Protein AF-A0A1I1WS91-F1 (afdb_monomer)

Structure (mmCIF, N/CA/C/O backbone):
data_AF-A0A1I1WS91-F1
#
_entry.id   AF-A0A1I1WS91-F1
#
loop_
_atom_site.group_PDB
_atom_site.id
_atom_site.type_symbol
_atom_site.label_atom_id
_atom_site.label_alt_id
_atom_site.label_comp_id
_atom_site.label_asym_id
_atom_site.label_entity_id
_atom_site.label_seq_id
_atom_site.pdbx_PDB_ins_code
_atom_site.Cartn_x
_atom_site.Cartn_y
_atom_site.Cartn_z
_atom_site.occupancy
_atom_site.B_iso_or_equiv
_atom_site.auth_seq_id
_atom_site.auth_comp_id
_atom_site.auth_asym_id
_atom_site.auth_atom_id
_atom_site.pdbx_PDB_model_num
ATOM 1 N N . MET A 1 1 ? -14.275 13.952 -35.391 1.00 37.28 1 MET A N 1
ATOM 2 C CA . MET A 1 1 ? -15.333 12.999 -35.794 1.00 37.28 1 MET A CA 1
ATOM 3 C C . MET A 1 1 ? -15.591 12.068 -34.617 1.00 37.28 1 MET A C 1
ATOM 5 O O . MET A 1 1 ? -14.635 11.574 -34.036 1.00 37.28 1 MET A O 1
ATOM 9 N N . ARG A 1 2 ? -16.852 11.951 -34.186 1.00 39.66 2 ARG A N 1
ATOM 10 C CA . ARG A 1 2 ? -17.300 11.117 -33.059 1.00 39.66 2 ARG A CA 1
ATOM 11 C C . ARG A 1 2 ? -17.433 9.670 -33.527 1.00 39.66 2 ARG A C 1
ATOM 13 O O . ARG A 1 2 ? -18.249 9.445 -34.410 1.00 39.66 2 ARG A O 1
ATOM 20 N N . ASN A 1 3 ? -16.773 8.724 -32.861 1.00 38.94 3 ASN A N 1
ATOM 21 C CA . ASN A 1 3 ? -17.152 7.312 -32.937 1.00 38.94 3 ASN A CA 1
ATOM 22 C C . ASN A 1 3 ? -17.582 6.835 -31.545 1.00 38.94 3 ASN A C 1
ATOM 24 O O . ASN A 1 3 ? -16.764 6.555 -30.675 1.00 38.94 3 ASN A O 1
ATOM 28 N N . LEU A 1 4 ? -18.903 6.806 -31.350 1.00 50.66 4 LEU A N 1
ATOM 29 C CA . LEU A 1 4 ? -19.580 6.052 -30.302 1.00 50.66 4 LEU A CA 1
ATOM 30 C C . LEU A 1 4 ? -19.495 4.564 -30.644 1.00 50.66 4 LEU A C 1
ATOM 32 O O . LEU A 1 4 ? -19.979 4.177 -31.703 1.00 50.66 4 LEU A O 1
ATOM 36 N N . ILE A 1 5 ? -19.018 3.733 -29.718 1.00 45.22 5 ILE A N 1
ATOM 37 C CA . ILE A 1 5 ? -19.456 2.336 -29.640 1.00 45.22 5 ILE A CA 1
ATOM 38 C C . ILE A 1 5 ? -19.691 2.009 -28.161 1.00 45.22 5 ILE A C 1
ATOM 40 O O . ILE A 1 5 ? -18.764 1.872 -27.369 1.00 45.22 5 ILE A O 1
ATOM 44 N N . ARG A 1 6 ? -20.970 1.939 -27.790 1.00 41.31 6 ARG A N 1
ATOM 45 C CA . ARG A 1 6 ? -21.464 1.354 -26.540 1.00 41.31 6 ARG A CA 1
ATOM 46 C C . ARG A 1 6 ? -21.734 -0.118 -26.852 1.00 41.31 6 ARG A C 1
ATOM 48 O O . ARG A 1 6 ? -22.571 -0.385 -27.709 1.00 41.31 6 ARG A O 1
ATOM 55 N N . VAL A 1 7 ? -21.057 -1.048 -26.181 1.00 40.59 7 VAL A N 1
ATOM 56 C CA . VAL A 1 7 ? -21.370 -2.485 -26.266 1.00 40.59 7 VAL A CA 1
ATOM 57 C C . VAL A 1 7 ? -21.825 -2.965 -24.889 1.00 40.59 7 VAL A C 1
ATOM 59 O O . VAL A 1 7 ? -21.047 -3.060 -23.946 1.00 40.59 7 VAL A O 1
ATOM 62 N N . ALA A 1 8 ? -23.140 -3.165 -24.807 1.00 38.50 8 ALA A N 1
ATOM 63 C CA . ALA A 1 8 ? -23.869 -4.086 -23.933 1.00 38.50 8 ALA A CA 1
ATOM 64 C C . ALA A 1 8 ? -23.269 -5.508 -24.064 1.00 38.50 8 ALA A C 1
ATOM 66 O O . ALA A 1 8 ? -22.707 -5.815 -25.101 1.00 38.50 8 ALA A O 1
ATOM 67 N N . SER A 1 9 ? -23.346 -6.491 -23.180 1.00 38.22 9 SER A N 1
ATOM 68 C CA . SER A 1 9 ? -24.203 -6.816 -22.051 1.00 38.22 9 SER A CA 1
ATOM 69 C C . SER A 1 9 ? -23.654 -8.139 -21.477 1.00 38.22 9 SER A C 1
ATOM 71 O O . SER A 1 9 ? -22.979 -8.880 -22.186 1.00 38.22 9 SER A O 1
ATOM 73 N N . THR A 1 10 ? -23.960 -8.411 -20.208 1.00 47.41 10 THR A N 1
ATOM 74 C CA . THR A 1 10 ? -24.119 -9.735 -19.565 1.00 47.41 10 THR A CA 1
ATOM 75 C C . THR A 1 10 ? -23.321 -10.942 -20.098 1.00 47.41 10 THR A C 1
ATOM 77 O O . THR A 1 10 ? -23.668 -11.530 -21.116 1.00 47.41 10 THR A O 1
ATOM 80 N N . VAL A 1 11 ? -22.391 -11.451 -19.281 1.00 42.62 11 VAL A N 1
ATOM 81 C CA . VAL A 1 11 ? -22.045 -12.885 -19.267 1.00 42.62 11 VAL A CA 1
ATOM 82 C C . VAL A 1 11 ? -22.283 -13.415 -17.856 1.00 42.62 11 VAL A C 1
ATOM 84 O O . VAL A 1 11 ? -21.431 -13.358 -16.974 1.00 42.62 11 VAL A O 1
ATOM 87 N N . THR A 1 12 ? -23.509 -13.880 -17.636 1.00 58.47 12 THR A N 1
ATOM 88 C CA . THR A 1 12 ? -23.800 -14.955 -16.683 1.00 58.47 12 THR A CA 1
ATOM 89 C C . THR A 1 12 ? -23.422 -16.262 -17.374 1.00 58.47 12 THR A C 1
ATOM 91 O O . THR A 1 12 ? -23.677 -16.353 -18.565 1.00 58.47 12 THR A O 1
ATOM 94 N N . ILE A 1 13 ? -22.823 -17.216 -16.653 1.00 42.72 13 ILE A N 1
ATOM 95 C CA . ILE A 1 13 ? -22.721 -18.684 -16.864 1.00 42.72 13 ILE A CA 1
ATOM 96 C C . ILE A 1 13 ? -21.483 -19.073 -16.029 1.00 42.72 13 ILE A C 1
ATOM 98 O O . ILE A 1 13 ? -20.394 -18.558 -16.245 1.00 42.72 13 ILE A O 1
ATOM 102 N N . GLY A 1 14 ? -21.613 -19.803 -14.923 1.00 36.91 14 GLY A N 1
ATOM 103 C CA . GLY A 1 14 ? -22.136 -21.167 -14.900 1.00 36.91 14 GLY A CA 1
ATOM 104 C C . GLY A 1 14 ? -20.958 -22.104 -15.173 1.00 36.91 14 GLY A C 1
ATOM 105 O O . GLY A 1 14 ? -20.348 -22.033 -16.230 1.00 36.91 14 GLY A O 1
ATOM 106 N N . GLY A 1 15 ? -20.566 -22.890 -14.171 1.00 46.91 15 GLY A N 1
ATOM 107 C CA . GLY A 1 15 ? -19.272 -23.566 -14.139 1.00 46.91 15 GLY A CA 1
ATOM 108 C C . GLY A 1 15 ? -18.969 -24.489 -15.322 1.00 46.91 15 GLY A C 1
ATOM 109 O O . GLY A 1 15 ? -19.842 -25.172 -15.845 1.00 46.91 15 GLY A O 1
ATOM 110 N N . ALA A 1 16 ? -17.683 -24.567 -15.654 1.00 39.72 16 ALA A N 1
ATOM 111 C CA . ALA A 1 16 ? -17.059 -25.727 -16.274 1.00 39.72 16 ALA A CA 1
ATOM 112 C C . ALA A 1 16 ? -15.571 -25.719 -15.900 1.00 39.72 16 ALA A C 1
ATOM 114 O O . ALA A 1 16 ? -14.810 -24.836 -16.293 1.00 39.72 16 ALA A O 1
ATOM 115 N N . LEU A 1 17 ? -15.178 -26.694 -15.083 1.00 46.12 17 LEU A N 1
ATOM 116 C CA . LEU A 1 17 ? -13.791 -27.029 -14.795 1.00 46.12 17 LEU A CA 1
ATOM 117 C C . LEU A 1 17 ? -13.178 -27.652 -16.059 1.00 46.12 17 LEU A C 1
ATOM 119 O O . LEU A 1 17 ? -13.573 -28.746 -16.453 1.00 46.12 17 LEU A O 1
ATOM 123 N N . LEU A 1 18 ? -12.209 -26.971 -16.672 1.00 47.38 18 LEU A N 1
ATOM 124 C CA . LEU A 1 18 ? -11.358 -27.519 -17.729 1.00 47.38 18 LEU A CA 1
ATOM 125 C C . LEU A 1 18 ? -9.895 -27.362 -17.305 1.00 47.38 18 LEU A C 1
ATOM 127 O O . LEU A 1 18 ? -9.363 -26.257 -17.212 1.00 47.38 18 LEU A O 1
ATOM 131 N N . LEU A 1 19 ? -9.271 -28.499 -16.998 1.00 53.41 19 LEU A N 1
ATOM 132 C CA . LEU A 1 19 ? -7.840 -28.626 -16.753 1.00 53.41 19 LEU A CA 1
ATOM 133 C C . LEU A 1 19 ? -7.058 -28.329 -18.040 1.00 53.41 19 LEU A C 1
ATOM 135 O O . LEU A 1 19 ? -7.304 -28.959 -19.064 1.00 53.41 19 LEU A O 1
ATOM 139 N N . GLY A 1 20 ? -6.069 -27.436 -17.947 1.00 44.62 20 GLY A N 1
ATOM 140 C CA . GLY A 1 20 ? -5.028 -27.268 -18.966 1.00 44.62 20 GLY A CA 1
ATOM 141 C C . GLY A 1 20 ? -5.110 -25.969 -19.764 1.00 44.62 20 GLY A C 1
ATOM 142 O O . GLY A 1 20 ? -5.352 -25.991 -20.963 1.00 44.62 20 GLY A O 1
ATOM 143 N N . VAL A 1 21 ? -4.838 -24.834 -19.120 1.00 43.81 21 VAL A N 1
ATOM 144 C CA . VAL A 1 21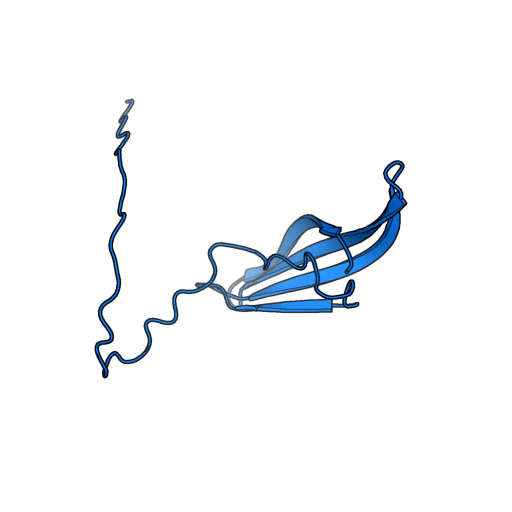 ? -4.469 -23.596 -19.816 1.00 43.81 21 VAL A CA 1
ATOM 145 C C . VAL A 1 21 ? -3.236 -23.065 -19.105 1.00 43.81 21 VAL A C 1
ATOM 147 O O . VAL A 1 21 ? -3.287 -22.772 -17.911 1.00 43.81 21 VAL A O 1
ATOM 150 N N . THR A 1 22 ? -2.112 -22.995 -19.819 1.00 38.84 22 THR A N 1
ATOM 151 C CA . THR A 1 22 ? -0.961 -22.166 -19.446 1.00 38.84 22 THR A CA 1
ATOM 152 C C . THR A 1 22 ? -1.508 -20.813 -19.024 1.00 38.84 22 THR A C 1
ATOM 154 O O . THR A 1 22 ? -2.054 -20.104 -19.868 1.00 38.84 22 THR A O 1
ATOM 157 N N . GLY A 1 23 ? -1.481 -20.536 -17.718 1.00 40.97 23 GLY A N 1
ATOM 158 C CA . GLY A 1 23 ? -2.230 -19.441 -17.121 1.00 40.97 23 GLY A CA 1
ATOM 159 C C . GLY A 1 23 ? -2.040 -18.169 -17.928 1.00 40.97 23 GLY A C 1
ATOM 160 O O . GLY A 1 23 ? -0.933 -17.641 -18.004 1.00 40.97 23 GLY A O 1
ATOM 161 N N . VAL A 1 24 ? -3.117 -17.682 -18.545 1.00 46.72 24 VAL A N 1
ATOM 162 C CA . VAL A 1 24 ? -3.178 -16.275 -18.914 1.00 46.72 24 VAL A CA 1
ATOM 163 C C . VAL A 1 24 ? -3.035 -15.537 -17.594 1.00 46.7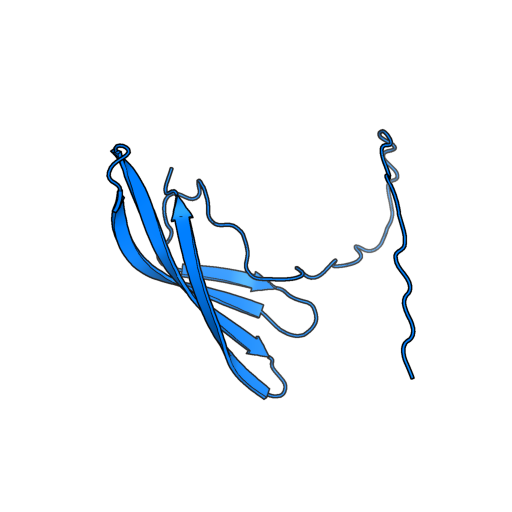2 24 VAL A C 1
ATOM 165 O O . VAL A 1 24 ? -3.944 -15.538 -16.765 1.00 46.72 24 VAL A O 1
ATOM 168 N N . ALA A 1 25 ? -1.836 -15.016 -17.337 1.00 45.53 25 ALA A N 1
ATOM 169 C CA . ALA A 1 25 ? -1.600 -14.082 -16.258 1.00 45.53 25 ALA A CA 1
ATOM 170 C C . ALA A 1 25 ? -2.410 -12.835 -16.613 1.00 45.53 25 ALA A C 1
ATOM 172 O O . ALA A 1 25 ? -1.908 -11.910 -17.248 1.00 45.53 25 ALA A O 1
ATOM 173 N N . SER A 1 26 ? -3.704 -12.867 -16.295 1.00 51.75 26 SER A N 1
ATOM 174 C CA . SER A 1 26 ? -4.591 -11.723 -16.390 1.00 51.75 26 SER A CA 1
ATOM 175 C C . SER A 1 26 ? -4.047 -10.714 -15.403 1.00 51.75 26 SER A C 1
ATOM 177 O O . SER A 1 26 ? -4.240 -10.827 -14.192 1.00 51.75 2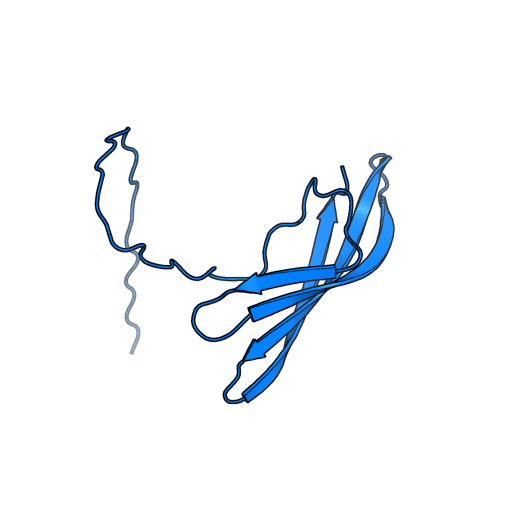6 SER A O 1
ATOM 179 N N . ALA A 1 27 ? -3.244 -9.797 -15.915 1.00 55.28 27 ALA A N 1
ATOM 180 C CA . ALA A 1 27 ? -2.659 -8.776 -15.092 1.00 55.28 27 ALA A CA 1
ATOM 181 C C . ALA A 1 27 ? -3.779 -7.888 -14.541 1.00 55.28 27 ALA A C 1
ATOM 183 O O . ALA A 1 27 ? -4.768 -7.621 -15.224 1.00 55.28 27 ALA A O 1
ATOM 184 N N . ALA A 1 28 ? -3.640 -7.457 -13.289 1.00 61.72 28 ALA A N 1
ATOM 185 C CA . ALA A 1 28 ? -4.663 -6.647 -12.654 1.00 61.72 28 ALA A CA 1
ATOM 186 C C . ALA A 1 28 ? -4.825 -5.306 -13.391 1.00 61.72 28 ALA A C 1
ATOM 188 O O . ALA A 1 28 ? -3.839 -4.609 -13.636 1.00 61.72 28 ALA A O 1
ATOM 189 N N . ASP A 1 29 ? -6.072 -4.916 -13.658 1.00 70.44 29 ASP A N 1
ATOM 190 C CA . ASP A 1 29 ? -6.452 -3.628 -14.267 1.00 70.44 29 ASP A CA 1
ATOM 191 C C . ASP A 1 29 ? -6.349 -2.448 -13.266 1.00 70.44 29 ASP A C 1
ATOM 193 O O . ASP A 1 29 ? -7.035 -1.434 -13.374 1.00 70.44 29 ASP A O 1
ATOM 197 N N . GLY A 1 30 ? -5.525 -2.585 -12.219 1.00 84.75 30 GLY A N 1
ATOM 198 C CA . GLY A 1 30 ? -5.398 -1.581 -11.167 1.00 84.75 30 GLY A CA 1
ATOM 199 C C . GLY A 1 30 ? -4.777 -2.077 -9.855 1.00 84.75 30 GLY A C 1
ATOM 200 O O . GLY A 1 30 ? -4.354 -3.234 -9.741 1.00 84.75 30 GLY A O 1
ATOM 201 N N . PRO A 1 31 ? -4.716 -1.193 -8.842 1.00 88.06 31 PRO A N 1
ATOM 202 C CA . PRO A 1 31 ? -4.312 -1.561 -7.490 1.00 88.06 31 PRO A CA 1
ATOM 203 C C . PRO A 1 31 ? -5.301 -2.555 -6.873 1.00 88.06 31 PRO A C 1
ATOM 205 O O . PRO A 1 31 ? -6.511 -2.477 -7.097 1.00 88.06 31 PRO A O 1
ATOM 208 N N . ALA A 1 32 ? -4.793 -3.479 -6.067 1.00 91.75 32 ALA A N 1
ATOM 209 C CA . ALA A 1 32 ? -5.618 -4.456 -5.378 1.00 91.75 32 ALA A CA 1
ATOM 210 C C . ALA A 1 32 ? -6.520 -3.817 -4.312 1.00 91.75 32 ALA A C 1
ATOM 212 O O . ALA A 1 32 ? -6.138 -2.894 -3.585 1.00 91.75 32 ALA A O 1
ATOM 213 N N . ASN A 1 33 ? -7.715 -4.387 -4.160 1.00 92.62 33 ASN A N 1
ATOM 214 C CA . ASN A 1 33 ? -8.625 -4.026 -3.083 1.00 92.62 33 ASN A CA 1
ATOM 215 C C . ASN A 1 33 ? -8.145 -4.637 -1.754 1.00 92.62 33 ASN A C 1
ATOM 217 O O . ASN A 1 33 ? -8.124 -5.859 -1.604 1.00 92.62 33 ASN A O 1
ATOM 221 N N . LEU A 1 34 ? -7.778 -3.788 -0.787 1.00 92.81 34 LEU A N 1
ATOM 222 C CA . LEU A 1 34 ? -7.278 -4.213 0.532 1.00 92.81 34 LEU A CA 1
ATOM 223 C C . LEU A 1 34 ? -8.368 -4.257 1.610 1.00 92.81 34 LEU A C 1
ATOM 225 O O . LEU A 1 34 ? -8.067 -4.465 2.787 1.00 92.81 34 LEU A O 1
ATOM 229 N N . THR A 1 35 ? -9.630 -4.060 1.229 1.00 93.06 35 THR A N 1
ATOM 230 C CA . THR A 1 35 ? -10.757 -4.147 2.159 1.00 93.06 35 THR A CA 1
ATOM 231 C C . THR A 1 35 ? -10.779 -5.524 2.824 1.00 93.06 35 THR A C 1
ATOM 233 O O . THR A 1 35 ? -10.807 -6.546 2.143 1.00 93.06 35 THR A O 1
ATOM 236 N N . GLY A 1 36 ? -10.754 -5.556 4.156 1.00 90.00 36 GLY A N 1
ATOM 237 C CA . GLY A 1 36 ? -10.759 -6.801 4.933 1.00 90.00 36 GLY A CA 1
ATOM 238 C C . GLY A 1 36 ? -9.418 -7.494 5.101 1.00 90.00 36 GLY A C 1
ATOM 239 O O . GLY A 1 36 ? -9.384 -8.661 5.473 1.00 90.00 36 GLY A O 1
ATOM 240 N N . LYS A 1 37 ? -8.310 -6.802 4.826 1.00 89.00 37 LYS A N 1
ATOM 241 C CA . LYS A 1 37 ? -6.951 -7.346 4.988 1.00 89.00 37 LYS A CA 1
ATOM 242 C C . LYS A 1 37 ? -6.247 -6.902 6.279 1.00 89.00 37 LYS A C 1
ATOM 244 O O . LYS A 1 37 ? -5.026 -6.978 6.342 1.00 89.00 37 LYS A O 1
ATOM 249 N N . GLY A 1 38 ? -6.965 -6.386 7.277 1.00 90.94 38 GLY A N 1
ATOM 250 C CA . GLY A 1 38 ? -6.361 -5.901 8.526 1.00 90.94 38 GLY A CA 1
ATOM 251 C C . GLY A 1 38 ? -5.546 -4.613 8.397 1.00 90.94 38 GLY A C 1
ATOM 252 O O . GLY A 1 38 ? -4.788 -4.281 9.301 1.00 90.94 38 GLY A O 1
ATOM 253 N N . CYS A 1 39 ? -5.692 -3.882 7.288 1.00 92.62 39 CYS A N 1
ATOM 254 C CA . CYS A 1 39 ? -4.868 -2.722 6.944 1.00 92.62 39 CYS A CA 1
ATOM 255 C C . CYS A 1 39 ? -3.356 -2.995 7.018 1.00 92.62 39 CYS A C 1
ATOM 257 O O . CYS A 1 39 ? -2.665 -2.466 7.892 1.00 92.62 39 CYS A O 1
ATOM 259 N N . PRO A 1 40 ? -2.817 -3.799 6.082 1.00 94.50 40 PRO A N 1
ATOM 260 C CA . PRO A 1 40 ? -1.389 -4.076 6.040 1.00 94.50 40 PRO A CA 1
ATOM 261 C C . PRO A 1 40 ? -0.602 -2.790 5.772 1.00 94.50 40 PRO A C 1
ATOM 263 O O . PRO A 1 40 ? -1.061 -1.927 5.022 1.00 94.50 40 PRO A O 1
ATOM 266 N N . SER A 1 41 ? 0.606 -2.676 6.327 1.00 95.00 41 SER A N 1
ATOM 267 C CA . SER A 1 41 ? 1.457 -1.490 6.143 1.00 95.00 41 SER A CA 1
ATOM 268 C C . SER A 1 41 ? 1.847 -1.256 4.680 1.00 95.00 41 SER A C 1
ATOM 270 O O . SER A 1 41 ? 2.024 -0.118 4.250 1.00 95.00 41 SER A O 1
ATOM 272 N N . SER A 1 42 ? 1.964 -2.324 3.889 1.00 94.31 42 SER A N 1
ATOM 273 C CA . SER A 1 42 ? 2.171 -2.235 2.447 1.00 94.31 42 SER A CA 1
ATOM 274 C C . SER A 1 42 ? 1.639 -3.479 1.740 1.00 94.31 42 SER A C 1
ATOM 276 O O . SER A 1 42 ? 1.563 -4.556 2.331 1.00 94.31 42 SER A O 1
ATOM 278 N N . TYR A 1 43 ? 1.263 -3.323 0.476 1.00 94.88 43 TYR A N 1
ATOM 279 C CA . TYR A 1 43 ? 0.826 -4.402 -0.395 1.00 94.88 43 TYR A CA 1
ATOM 280 C C . TYR A 1 43 ? 1.271 -4.121 -1.829 1.00 94.88 43 TYR A C 1
ATOM 282 O O . TYR A 1 43 ? 1.231 -2.972 -2.268 1.00 94.88 43 TYR A O 1
ATOM 290 N N . THR A 1 44 ? 1.658 -5.161 -2.563 1.00 94.56 44 THR A N 1
ATOM 291 C CA . THR A 1 44 ? 2.042 -5.044 -3.972 1.00 94.56 44 THR A CA 1
ATOM 292 C C . THR A 1 44 ? 1.308 -6.088 -4.800 1.00 94.56 44 THR A C 1
ATOM 294 O O . THR 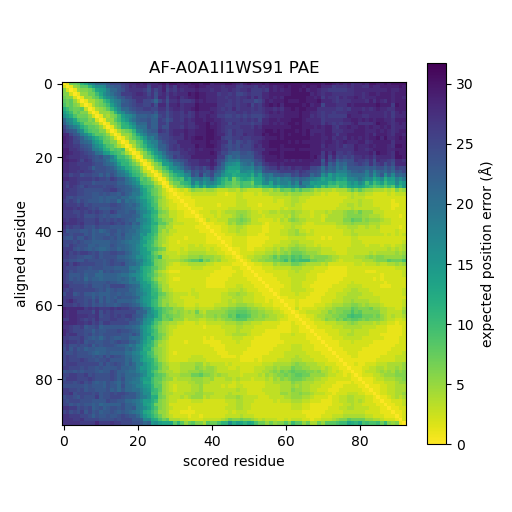A 1 44 ? 1.300 -7.261 -4.428 1.00 94.56 44 THR A O 1
ATOM 297 N N . ASN A 1 45 ? 0.742 -5.684 -5.938 1.00 93.12 45 ASN A N 1
ATOM 298 C CA . ASN A 1 45 ? 0.217 -6.602 -6.949 1.00 93.12 45 ASN A CA 1
ATOM 299 C C . ASN A 1 45 ? 0.794 -6.329 -8.336 1.00 93.12 45 ASN A C 1
ATOM 301 O O . ASN A 1 45 ? 1.056 -5.186 -8.708 1.00 93.12 45 ASN A O 1
ATOM 305 N N . SER A 1 46 ? 0.943 -7.397 -9.114 1.00 90.56 46 SER A N 1
ATOM 306 C CA . SER A 1 46 ? 1.367 -7.333 -10.511 1.00 90.56 46 SER A CA 1
ATOM 307 C C . SER A 1 46 ? 0.251 -6.802 -11.417 1.00 90.56 46 SER A C 1
ATOM 309 O O . SER A 1 46 ? -0.933 -7.071 -11.195 1.00 90.56 46 SER A O 1
ATOM 311 N N . ALA A 1 47 ? 0.646 -6.067 -12.453 1.00 88.44 47 ALA A N 1
ATOM 312 C CA . ALA A 1 47 ? -0.208 -5.518 -13.505 1.00 88.44 47 ALA A CA 1
ATOM 313 C C . ALA A 1 47 ? 0.512 -5.623 -14.865 1.00 88.44 47 ALA A C 1
ATOM 315 O O . ALA A 1 47 ? 1.698 -5.945 -14.909 1.00 88.44 47 ALA A O 1
ATOM 316 N N . SER A 1 48 ? -0.184 -5.367 -15.981 1.00 82.75 48 SER A N 1
ATOM 317 C CA . SER A 1 48 ? 0.282 -5.783 -17.325 1.00 82.75 48 SER A CA 1
ATOM 318 C C . SER A 1 48 ? 1.633 -5.190 -17.709 1.00 82.75 48 SER A C 1
ATOM 320 O O . SER A 1 48 ? 2.405 -5.811 -18.428 1.00 82.75 48 SER A O 1
ATOM 322 N N . TYR A 1 49 ? 1.922 -3.993 -17.207 1.00 85.56 49 TYR A N 1
ATOM 323 C CA . TYR A 1 49 ? 3.111 -3.220 -17.558 1.00 85.56 49 TYR A CA 1
ATOM 324 C C . TYR A 1 49 ? 3.946 -2.854 -16.330 1.00 85.56 49 TYR A C 1
ATOM 326 O O . TYR A 1 49 ? 4.698 -1.883 -16.362 1.00 85.56 49 TYR A O 1
ATOM 334 N N . GLY A 1 50 ? 3.770 -3.563 -15.213 1.00 90.44 50 GLY A N 1
ATOM 335 C CA . GLY A 1 50 ? 4.434 -3.192 -13.971 1.00 90.44 50 GLY A CA 1
ATOM 336 C C . GLY A 1 50 ? 3.801 -3.788 -12.725 1.00 90.44 50 GLY A C 1
ATOM 337 O O . GLY A 1 50 ? 3.318 -4.919 -12.702 1.00 90.44 50 GLY A O 1
ATOM 338 N N . SER A 1 51 ? 3.834 -3.032 -11.637 1.00 92.56 51 SER A N 1
ATOM 339 C CA . SER A 1 51 ? 3.235 -3.436 -10.365 1.00 92.56 51 SER A CA 1
ATOM 340 C C . SER A 1 51 ? 2.673 -2.231 -9.630 1.00 92.56 51 SER A C 1
ATOM 342 O O . SER A 1 51 ? 3.278 -1.163 -9.630 1.00 92.56 51 SER A O 1
ATOM 344 N N . TYR A 1 52 ? 1.534 -2.395 -8.971 1.00 93.56 52 TYR A N 1
ATOM 345 C CA . TYR A 1 52 ? 1.017 -1.395 -8.047 1.00 93.56 52 TYR A CA 1
ATOM 346 C C . TYR A 1 52 ? 1.563 -1.675 -6.659 1.00 93.56 52 TYR A C 1
ATOM 348 O O . TYR A 1 52 ? 1.372 -2.767 -6.130 1.00 93.56 52 TYR A O 1
ATOM 356 N N . LYS A 1 53 ? 2.220 -0.682 -6.066 1.00 94.94 53 LYS A N 1
ATOM 357 C CA . LYS A 1 53 ? 2.622 -0.671 -4.662 1.00 94.94 53 LYS A CA 1
ATOM 358 C C . LYS A 1 53 ? 1.689 0.255 -3.894 1.00 94.94 53 LYS A C 1
ATOM 360 O O . LYS A 1 53 ? 1.571 1.434 -4.212 1.00 94.94 53 LYS A O 1
ATOM 365 N N . GLN A 1 54 ? 1.054 -0.279 -2.866 1.00 96.00 54 GLN A N 1
ATOM 366 C CA . GLN A 1 54 ? 0.156 0.424 -1.960 1.00 96.00 54 GLN A CA 1
ATOM 367 C C . GLN A 1 54 ? 0.832 0.509 -0.594 1.00 96.00 54 GLN A C 1
ATOM 369 O O . GLN A 1 54 ? 1.257 -0.509 -0.048 1.00 96.00 54 GLN A O 1
ATOM 374 N N . THR A 1 55 ? 0.964 1.712 -0.040 1.00 96.50 55 THR A N 1
ATOM 375 C CA . THR A 1 55 ? 1.615 1.947 1.260 1.00 96.50 55 THR A CA 1
ATOM 376 C C . THR A 1 55 ? 0.657 2.676 2.185 1.00 96.50 55 THR A C 1
ATOM 378 O O . THR A 1 55 ? 0.160 3.751 1.845 1.00 96.50 55 THR A O 1
ATOM 381 N N . LEU A 1 56 ? 0.390 2.084 3.347 1.00 95.50 56 LEU A N 1
ATOM 382 C CA . LEU A 1 56 ? -0.485 2.657 4.358 1.00 95.50 56 LEU A CA 1
ATOM 383 C C . LEU A 1 56 ? 0.132 3.956 4.875 1.00 95.50 56 LEU A C 1
ATOM 385 O O . LEU A 1 56 ? 1.248 3.968 5.387 1.00 95.50 56 LEU A O 1
ATOM 389 N N . THR A 1 57 ? -0.599 5.051 4.726 1.00 96.38 57 THR A N 1
ATOM 390 C CA . THR A 1 57 ? -0.187 6.378 5.191 1.00 96.38 57 THR A CA 1
ATOM 391 C C . THR A 1 57 ? -0.752 6.667 6.577 1.00 96.38 57 THR A C 1
ATOM 393 O O . THR A 1 57 ? -0.059 7.222 7.424 1.00 96.38 57 THR A O 1
ATOM 396 N N . ARG A 1 58 ? -2.004 6.273 6.835 1.00 93.12 58 ARG A N 1
ATOM 397 C CA . ARG A 1 58 ? -2.644 6.414 8.150 1.00 93.12 58 ARG A CA 1
ATOM 398 C C . ARG A 1 58 ? -3.812 5.451 8.306 1.00 93.12 58 ARG A C 1
ATOM 400 O O . ARG A 1 58 ? -4.416 5.051 7.315 1.00 93.12 58 ARG A O 1
ATOM 407 N N . THR A 1 59 ? -4.171 5.146 9.552 1.00 94.81 59 THR A N 1
ATOM 408 C CA . THR A 1 59 ? -5.440 4.481 9.887 1.00 94.81 59 THR A CA 1
ATOM 409 C C . THR A 1 59 ? -6.303 5.373 10.756 1.00 94.81 59 THR A C 1
ATOM 411 O O . THR A 1 59 ? -5.773 6.080 11.610 1.00 94.81 59 THR A O 1
ATOM 414 N N . PHE A 1 60 ? -7.618 5.295 10.590 1.00 92.25 60 PHE A N 1
ATOM 415 C CA . PHE A 1 60 ? -8.576 6.069 11.373 1.00 92.25 60 PHE A CA 1
ATOM 416 C C . PHE A 1 60 ? -9.879 5.292 11.588 1.00 92.25 60 PHE A C 1
ATOM 418 O O . PHE A 1 60 ? -10.162 4.327 10.879 1.00 92.25 60 PHE A O 1
ATOM 425 N N . ILE A 1 61 ? -10.660 5.701 12.589 1.00 93.94 61 ILE A N 1
ATOM 426 C CA . ILE A 1 61 ? -12.028 5.219 12.804 1.00 93.94 61 ILE A CA 1
ATOM 427 C C . ILE A 1 61 ? -12.974 6.261 12.213 1.00 93.94 61 ILE A C 1
ATOM 429 O O . ILE A 1 61 ? -12.925 7.426 12.604 1.00 93.94 61 ILE A O 1
ATOM 433 N N . ALA A 1 62 ? -13.798 5.866 11.246 1.00 90.94 62 ALA A N 1
ATOM 434 C CA . ALA A 1 62 ? -14.786 6.766 10.660 1.00 90.94 62 ALA A CA 1
ATOM 435 C C . ALA A 1 62 ? -16.010 6.913 11.582 1.00 90.94 62 ALA A C 1
ATOM 437 O O . ALA A 1 62 ? -16.211 6.122 12.502 1.00 90.94 62 ALA A O 1
ATOM 438 N N . GLY A 1 63 ? -16.878 7.895 11.310 1.00 90.56 63 GLY A N 1
ATOM 439 C CA . GLY A 1 63 ? -18.073 8.166 12.129 1.00 90.56 63 GLY A CA 1
ATOM 440 C C . GLY A 1 63 ? -19.071 7.001 12.233 1.00 90.56 63 GLY A C 1
ATOM 441 O O . GLY A 1 63 ? -19.916 6.994 13.11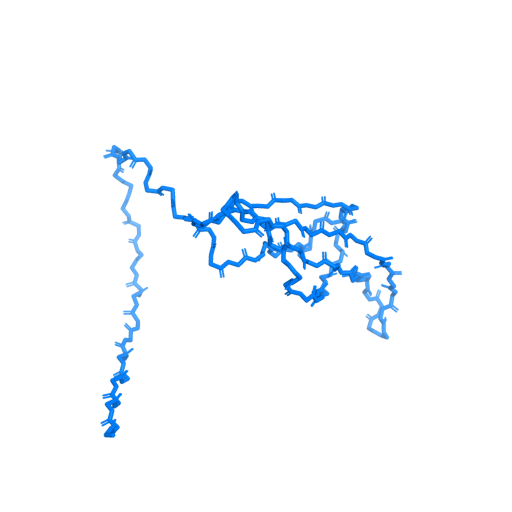7 1.00 90.56 63 GLY A O 1
ATOM 442 N N . ASN A 1 64 ? -18.948 5.990 11.369 1.00 90.44 64 ASN A N 1
ATOM 443 C CA . ASN A 1 64 ? -19.709 4.738 11.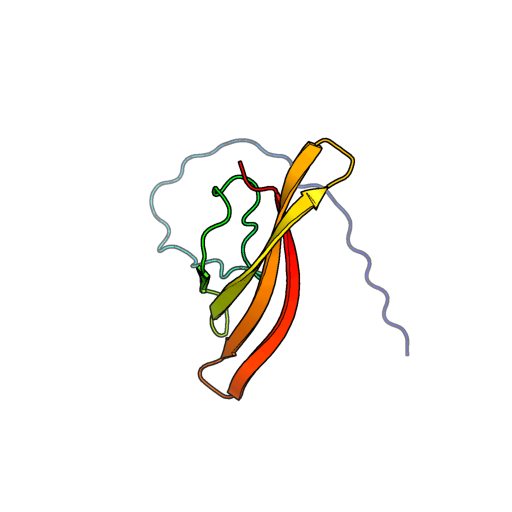430 1.00 90.44 64 ASN A CA 1
ATOM 444 C C . ASN A 1 64 ? -19.079 3.667 12.348 1.00 90.44 64 ASN A C 1
ATOM 446 O O . ASN A 1 64 ? -19.551 2.533 12.365 1.00 90.44 64 ASN A O 1
ATOM 450 N N . GLY A 1 65 ? -18.008 3.994 13.079 1.00 91.19 65 GLY A N 1
ATOM 451 C CA . GLY A 1 65 ? -17.322 3.093 14.009 1.00 91.19 65 GLY A CA 1
ATOM 452 C C . GLY A 1 65 ? -16.381 2.080 13.350 1.00 91.19 65 GLY A C 1
ATOM 453 O O . GLY A 1 65 ? -15.741 1.300 14.052 1.00 91.19 65 GLY A O 1
ATOM 454 N N . PHE A 1 66 ? -16.254 2.077 12.019 1.00 93.25 66 PHE A N 1
ATOM 455 C CA . PHE A 1 66 ? -15.362 1.155 11.318 1.00 93.25 66 PHE A CA 1
ATOM 456 C C . PHE A 1 66 ? -13.961 1.739 11.135 1.00 93.25 66 PHE A C 1
ATOM 458 O O . PHE A 1 66 ? -13.789 2.944 10.943 1.00 93.25 66 PHE A O 1
ATOM 465 N N . ARG A 1 67 ? -12.954 0.861 11.167 1.00 94.12 67 ARG A N 1
ATOM 466 C CA . ARG A 1 67 ? -11.554 1.219 10.938 1.00 94.12 67 ARG A CA 1
ATOM 467 C C . ARG A 1 67 ? -11.235 1.229 9.445 1.00 94.12 67 ARG A C 1
ATOM 469 O O . ARG A 1 67 ? -11.537 0.265 8.745 1.00 94.12 67 ARG A O 1
ATOM 476 N N . TYR A 1 68 ? -10.570 2.280 8.986 1.00 94.75 68 TYR A N 1
ATOM 477 C CA . TYR A 1 68 ? -10.104 2.456 7.612 1.00 94.75 68 TYR A CA 1
ATOM 478 C C . TYR A 1 68 ? -8.609 2.762 7.582 1.00 94.75 68 TYR A C 1
ATOM 480 O O . TYR A 1 68 ? -8.034 3.242 8.565 1.00 94.75 68 TYR A O 1
ATOM 488 N N . GLY A 1 69 ? -7.983 2.461 6.449 1.00 95.88 69 GLY A N 1
ATOM 489 C CA . GLY A 1 69 ? -6.615 2.825 6.121 1.00 95.88 69 GLY A CA 1
ATOM 490 C C . GLY A 1 69 ? -6.574 3.618 4.821 1.00 95.88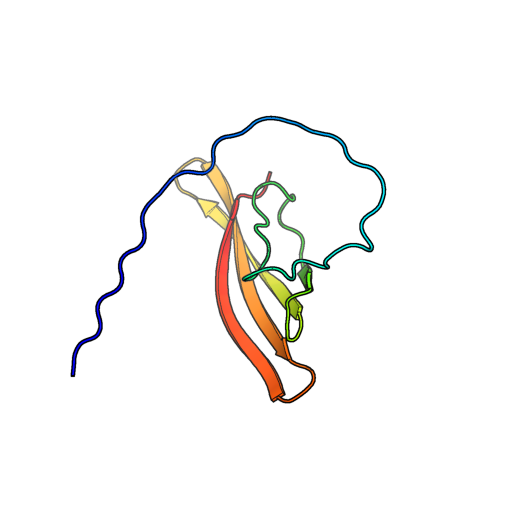 69 GLY A C 1
ATOM 491 O O . GLY A 1 69 ? -7.142 3.185 3.820 1.00 95.88 69 GLY A O 1
ATOM 492 N N . ASP A 1 70 ? -5.880 4.752 4.844 1.00 95.38 70 ASP A N 1
ATOM 493 C CA . ASP A 1 70 ? -5.527 5.535 3.659 1.00 95.38 70 ASP A CA 1
ATOM 494 C C . ASP A 1 70 ? -4.202 5.027 3.094 1.00 95.38 70 ASP A C 1
ATOM 496 O O . ASP A 1 70 ? -3.198 4.963 3.809 1.00 95.38 70 ASP A O 1
ATOM 500 N N . TYR A 1 71 ? -4.176 4.711 1.806 1.00 95.81 71 TYR A N 1
ATOM 501 C CA . TYR A 1 71 ? -3.026 4.154 1.108 1.00 95.81 71 TYR A CA 1
ATOM 502 C C . TYR A 1 71 ? -2.570 5.069 -0.009 1.00 95.81 71 TYR A C 1
ATOM 504 O O . TYR A 1 71 ? -3.334 5.350 -0.930 1.00 95.81 71 TYR A O 1
ATOM 512 N N . ASN A 1 72 ? -1.295 5.440 0.009 1.00 96.75 72 ASN A N 1
ATOM 513 C CA . ASN A 1 72 ? -0.643 6.001 -1.161 1.00 96.75 72 ASN A CA 1
ATOM 514 C C . ASN A 1 72 ? -0.366 4.874 -2.167 1.00 96.75 72 ASN A C 1
ATOM 516 O O . ASN A 1 72 ? 0.139 3.811 -1.789 1.00 96.75 72 ASN A O 1
ATOM 520 N N . VAL A 1 73 ? -0.722 5.093 -3.429 1.00 95.56 73 VAL A N 1
ATOM 521 C CA . VAL A 1 73 ? -0.573 4.116 -4.506 1.00 95.56 73 VAL A CA 1
ATOM 522 C C . VAL A 1 73 ? 0.443 4.626 -5.517 1.00 95.56 73 VAL A C 1
ATOM 524 O O . VAL A 1 73 ? 0.297 5.716 -6.070 1.00 95.56 73 VAL A O 1
ATOM 527 N N . THR A 1 74 ? 1.424 3.786 -5.819 1.00 95.00 74 THR A N 1
ATOM 528 C CA . THR A 1 74 ? 2.449 4.034 -6.833 1.00 95.00 74 THR A CA 1
ATOM 529 C C . THR A 1 74 ? 2.430 2.897 -7.839 1.00 95.00 74 THR A C 1
ATOM 531 O O . THR A 1 74 ? 2.528 1.730 -7.462 1.00 95.00 74 THR A O 1
ATOM 534 N N . PHE A 1 75 ? 2.325 3.221 -9.121 1.00 94.25 75 PHE A N 1
ATOM 535 C CA . PHE A 1 75 ? 2.544 2.264 -10.195 1.00 94.25 75 PHE A CA 1
ATOM 536 C C . PHE A 1 75 ? 4.029 2.231 -10.549 1.00 94.25 75 PHE A C 1
ATOM 538 O O . PHE A 1 75 ? 4.627 3.261 -10.832 1.00 94.25 75 PHE A O 1
ATOM 545 N N . ILE A 1 76 ? 4.646 1.061 -10.510 1.00 94.00 76 ILE A N 1
ATOM 546 C CA . ILE A 1 76 ? 6.061 0.859 -10.808 1.00 94.00 76 ILE A CA 1
ATOM 547 C C . ILE A 1 76 ? 6.135 0.192 -12.172 1.00 94.00 76 ILE A C 1
ATOM 549 O O . ILE A 1 76 ? 5.881 -1.008 -12.291 1.00 94.00 76 ILE A O 1
ATOM 553 N N . ASN A 1 77 ? 6.468 0.979 -13.190 1.00 91.00 77 ASN A N 1
ATOM 554 C CA . ASN A 1 77 ? 6.705 0.484 -14.537 1.00 91.00 77 ASN A CA 1
ATOM 555 C C . ASN A 1 77 ? 8.220 0.294 -14.733 1.00 91.00 77 ASN A C 1
ATOM 557 O O . ASN A 1 77 ? 8.971 1.238 -14.488 1.00 91.00 77 ASN A O 1
ATOM 561 N N . PRO A 1 78 ? 8.708 -0.877 -15.175 1.00 87.62 78 PRO A N 1
ATOM 562 C CA . PRO A 1 78 ? 10.137 -1.084 -15.404 1.00 87.62 78 PRO A CA 1
ATOM 563 C C . PRO A 1 78 ? 10.714 -0.179 -16.506 1.00 87.62 78 PRO A C 1
ATOM 565 O O . PRO A 1 78 ? 11.907 0.104 -16.482 1.00 87.62 78 PRO A O 1
ATOM 568 N N . ALA A 1 79 ? 9.891 0.299 -17.446 1.00 90.69 79 ALA A N 1
ATOM 569 C CA . ALA A 1 79 ? 10.330 1.160 -18.543 1.00 90.69 79 ALA A CA 1
ATOM 570 C C . ALA A 1 79 ? 10.394 2.650 -18.164 1.00 90.69 79 ALA A C 1
ATOM 572 O O . ALA A 1 79 ? 11.257 3.370 -18.656 1.00 90.69 79 ALA A O 1
ATOM 573 N N . THR A 1 80 ? 9.483 3.128 -17.309 1.00 89.69 80 THR A N 1
ATOM 574 C CA . THR A 1 80 ? 9.357 4.564 -16.976 1.00 89.69 80 THR A CA 1
ATOM 575 C C . THR A 1 80 ? 9.618 4.885 -15.505 1.00 89.69 80 THR A C 1
ATOM 577 O O . THR A 1 80 ? 9.606 6.051 -15.122 1.00 89.69 80 THR A O 1
ATOM 580 N N . GLY A 1 81 ? 9.837 3.872 -14.669 1.00 89.12 81 GLY A N 1
ATOM 581 C CA . GLY A 1 81 ? 10.022 4.017 -13.230 1.00 89.12 81 GLY A CA 1
ATOM 582 C C . GLY A 1 81 ? 8.711 4.173 -12.439 1.00 89.12 81 GLY A C 1
ATOM 583 O O . GLY A 1 81 ? 7.622 3.879 -12.945 1.00 89.12 81 GLY A O 1
ATOM 584 N N . PRO A 1 82 ? 8.807 4.586 -11.160 1.00 92.19 82 PRO A N 1
ATOM 585 C CA . PRO A 1 82 ? 7.658 4.782 -10.283 1.00 92.19 82 PRO A CA 1
ATOM 586 C C . PRO A 1 82 ? 6.840 6.019 -10.677 1.00 92.19 82 PRO A C 1
ATOM 588 O O . PRO A 1 82 ? 7.375 7.111 -10.849 1.00 92.19 82 PRO A O 1
ATOM 591 N N . GLN A 1 83 ? 5.524 5.854 -10.754 1.00 93.19 83 GLN A N 1
ATOM 592 C CA . GLN A 1 83 ? 4.552 6.887 -11.091 1.00 93.19 83 GLN A CA 1
ATOM 593 C C . GLN A 1 83 ? 3.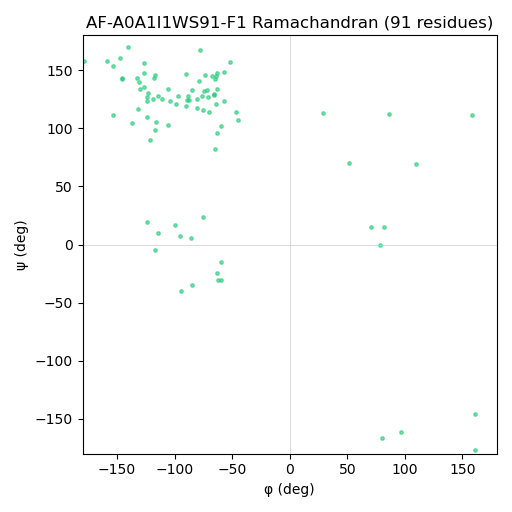464 6.961 -10.010 1.00 93.19 83 GLN A C 1
ATOM 595 O O . GLN A 1 83 ? 2.957 5.919 -9.581 1.00 93.19 83 GLN A O 1
ATOM 600 N N . PRO A 1 84 ? 3.071 8.162 -9.555 1.00 91.44 84 PRO A N 1
ATOM 601 C CA . PRO A 1 84 ? 1.982 8.302 -8.597 1.00 91.44 84 PRO A CA 1
ATOM 602 C C . PRO A 1 84 ? 0.657 7.859 -9.232 1.00 91.44 84 PRO A C 1
ATOM 604 O O . PRO A 1 84 ? 0.294 8.313 -10.314 1.00 91.44 84 PRO A O 1
ATOM 607 N N . ALA A 1 85 ? -0.078 6.989 -8.541 1.00 89.12 85 ALA A N 1
ATOM 608 C CA . ALA A 1 85 ? -1.384 6.472 -8.961 1.00 89.12 85 ALA A CA 1
ATOM 609 C C . ALA A 1 85 ? -2.531 6.923 -8.029 1.00 89.12 85 ALA A C 1
ATOM 611 O O . ALA A 1 85 ? -3.663 6.450 -8.149 1.00 89.12 85 ALA A O 1
ATOM 612 N N . GLY A 1 86 ? -2.242 7.856 -7.115 1.00 91.31 86 GLY A N 1
ATOM 613 C CA . GLY A 1 86 ? -3.206 8.497 -6.222 1.00 91.31 86 GLY A CA 1
ATOM 614 C C . GLY A 1 86 ? -3.275 7.870 -4.830 1.00 91.31 86 GLY A C 1
ATOM 615 O O . GLY A 1 86 ? -2.364 7.166 -4.399 1.00 91.31 86 GLY A O 1
ATOM 616 N N . THR A 1 87 ? -4.374 8.140 -4.129 1.00 92.69 87 THR A N 1
ATOM 617 C CA . THR A 1 87 ? -4.653 7.610 -2.788 1.00 92.69 87 THR A CA 1
ATOM 618 C C . THR A 1 87 ? -5.910 6.747 -2.832 1.00 92.69 87 THR A C 1
ATOM 620 O O . THR A 1 87 ? -6.848 7.040 -3.577 1.00 92.69 87 THR A O 1
ATOM 623 N N . ARG A 1 88 ? -5.931 5.663 -2.057 1.00 93.44 88 ARG A N 1
ATOM 624 C CA . ARG A 1 88 ? -7.077 4.759 -1.921 1.00 93.44 88 ARG A CA 1
ATOM 625 C C . ARG A 1 88 ? -7.372 4.508 -0.454 1.00 93.44 88 ARG A C 1
ATOM 627 O O . ARG A 1 88 ? -6.454 4.285 0.324 1.00 93.44 88 ARG A O 1
ATOM 634 N N . GLU A 1 89 ? -8.646 4.478 -0.110 1.00 94.31 89 GLU A N 1
ATOM 635 C CA . GLU A 1 89 ? -9.100 4.158 1.235 1.00 94.31 89 GLU A CA 1
ATOM 636 C C . GLU A 1 89 ? -9.684 2.741 1.254 1.00 94.31 89 GLU A C 1
ATOM 638 O O . GLU A 1 89 ? -10.462 2.374 0.369 1.00 94.31 89 GLU A O 1
ATOM 643 N N . TYR A 1 90 ? -9.305 1.938 2.248 1.00 94.25 90 TYR A N 1
ATOM 644 C CA . TYR A 1 90 ? -9.824 0.582 2.428 1.00 94.25 90 TYR A CA 1
ATOM 645 C C . TYR A 1 90 ? -10.230 0.343 3.874 1.00 94.25 90 TYR A C 1
ATOM 647 O O . TYR A 1 90 ? -9.556 0.782 4.806 1.00 94.25 90 TYR A O 1
ATOM 655 N N . ARG A 1 91 ? -11.308 -0.415 4.075 1.00 94.44 91 ARG A N 1
ATOM 656 C CA . ARG A 1 91 ? -11.745 -0.807 5.417 1.00 94.44 91 ARG A CA 1
ATOM 657 C C . ARG A 1 91 ? -10.861 -1.927 5.969 1.00 94.44 91 ARG A C 1
ATOM 659 O O . ARG A 1 91 ? -10.701 -2.967 5.329 1.00 94.44 91 ARG A O 1
ATOM 666 N N . CYS A 1 92 ? -10.329 -1.738 7.170 1.00 89.25 92 CYS A N 1
ATOM 667 C CA . CYS A 1 92 ? -9.570 -2.742 7.908 1.00 89.25 92 CYS A CA 1
ATOM 668 C C . CYS A 1 92 ? -10.565 -3.694 8.593 1.00 89.25 92 CYS A C 1
ATOM 670 O O . CYS A 1 92 ? -11.344 -3.232 9.427 1.00 89.25 92 CYS A O 1
ATOM 672 N N . TYR A 1 93 ? -10.564 -4.986 8.259 1.00 84.69 93 TYR A N 1
ATOM 673 C CA . TYR A 1 93 ? -11.150 -6.025 9.118 1.00 84.69 93 TYR A CA 1
ATOM 674 C C . TYR A 1 93 ? -10.019 -6.882 9.655 1.00 84.69 93 TYR A C 1
ATOM 676 O O . TYR A 1 93 ? -9.129 -7.184 8.826 1.00 84.69 93 TYR A O 1
#

Mean predicted aligned error: 12.67 Å

Solvent-accessible surface area (backbone atoms only — not comparable to full-atom values): 5902 Å² total; per-residue (Å²): 138,89,82,87,81,88,82,85,78,87,87,84,78,79,91,77,93,75,91,86,66,86,73,78,79,76,46,40,98,57,74,77,86,50,58,57,57,55,53,55,67,59,52,74,44,62,26,84,70,36,30,28,40,34,36,51,74,48,74,51,70,47,98,87,74,47,43,34,25,38,22,45,30,33,36,37,24,88,89,79,43,76,40,86,68,51,74,50,77,31,44,36,78

Radius of gyration: 17.97 Å; Cα contacts (8 Å, |Δi|>4): 156; chains: 1; bounding box: 34×42×50 Å

Organism: NCBI:txid380248

Nearest PDB structures (foldseek):
  3u96-assembly1_A  TM=6.636E-01  e=5.281E-01  Yersinia enterocolitica
  2nlk-assembly1_A  TM=5.484E-01  e=1.415E+00  Homo sapiens
  3ke7-assembly1_A  TM=4.447E-01  e=1.076E+00  Parabacteroides distasonis ATCC 8503
  6j6u-assembly1_A  TM=5.789E-01  e=4.469E+00  Rattus norvegicus
  5iep-assembly1_A  TM=4.395E-01  e=7.315E+00  synthetic construct

Secondary structure (DSSP, 8-state):
----------------------------SSS---TTS---SEEEEEETTEEEEEEEEEEEE-TTS-EEEEEEEEEEETTTEEEEEEEEEEE--

Sequence (93 aa):
MRNLIRVASTVTIGGALLLGVTGVASAADGPANLTGKGCPSSYTNSASYGSYKQTLTRTFIAGNGFRYGDYNVTFINPATGPQPAGTREYRCY

Foldseek 3Di:
DDDDDDDDDDDDDDDDDDPDDPDPPQADPDDDACAAVQPDQWDWGGGDQFIKIWGFPDWDQDPVRFIKTKTFIWGAG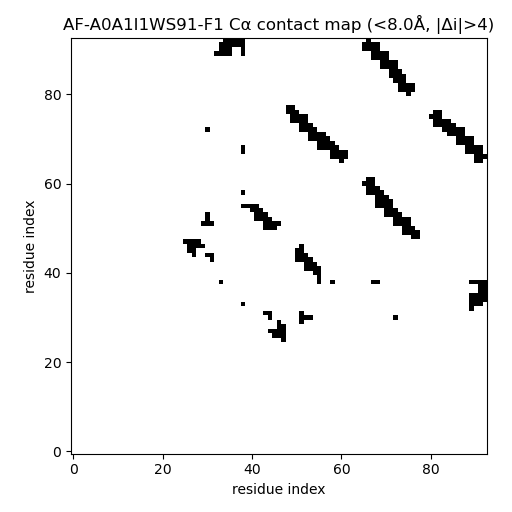PVPGIDGPGIDMYTGD

pLDDT: mean 77.82, std 22.05, range [36.91, 96.75]